Protein AF-A0A7V9JAX5-F1 (afdb_monomer_lite)

Foldseek 3Di:
DEDEAADPDPPDDVLVQLVVLAVVCVVVVHDSLVGWYWYQHVVVRDIGTDNDRDDDVVSVVVVVVVVPPPPPPDPDPPPPDDDD

Structure (mmCIF, N/CA/C/O backbone):
data_AF-A0A7V9JAX5-F1
#
_entry.id   AF-A0A7V9JAX5-F1
#
loop_
_atom_site.group_PDB
_atom_site.id
_atom_site.type_symbol
_atom_site.label_atom_id
_atom_site.label_alt_id
_atom_site.label_comp_id
_atom_site.label_asym_id
_atom_site.label_entity_id
_atom_site.label_seq_id
_atom_site.pdbx_PDB_ins_code
_atom_site.Cartn_x
_atom_site.Cartn_y
_atom_site.Cartn_z
_atom_site.occupancy
_atom_site.B_iso_or_equiv
_atom_site.auth_seq_id
_atom_site.auth_comp_id
_atom_site.auth_asym_id
_atom_site.auth_atom_id
_atom_site.pdbx_PDB_model_num
ATOM 1 N N . VAL A 1 1 ? -4.786 -1.726 -4.378 1.00 95.50 1 VAL A N 1
ATOM 2 C CA . VAL A 1 1 ? -4.736 -2.736 -3.294 1.00 95.50 1 VAL A CA 1
ATOM 3 C C . VAL A 1 1 ? -5.547 -2.231 -2.112 1.00 95.50 1 VAL A C 1
ATOM 5 O O . VAL A 1 1 ? -5.445 -1.055 -1.795 1.00 95.50 1 VAL A O 1
ATOM 8 N N . VAL A 1 2 ? -6.352 -3.082 -1.475 1.00 97.19 2 VAL A N 1
ATOM 9 C CA . VAL A 1 2 ? -7.082 -2.723 -0.248 1.00 97.19 2 VAL A CA 1
ATOM 10 C C . VAL A 1 2 ? -6.730 -3.729 0.837 1.00 97.19 2 VAL A C 1
ATOM 12 O O . VAL A 1 2 ? -6.919 -4.927 0.635 1.00 97.19 2 VAL A O 1
ATOM 15 N N . ASP A 1 3 ? -6.233 -3.245 1.972 1.00 96.06 3 ASP A N 1
ATOM 16 C CA . ASP A 1 3 ? -5.961 -4.061 3.158 1.00 96.06 3 ASP A CA 1
ATOM 17 C C . ASP A 1 3 ? -7.043 -3.816 4.222 1.00 96.06 3 ASP A C 1
ATOM 19 O O . ASP A 1 3 ? -7.319 -2.679 4.614 1.00 96.06 3 ASP A O 1
ATOM 23 N N . TRP A 1 4 ? -7.693 -4.894 4.659 1.00 96.25 4 TRP A N 1
ATOM 24 C CA . TRP A 1 4 ? -8.878 -4.852 5.510 1.00 96.25 4 TRP A CA 1
ATOM 25 C C . TRP A 1 4 ? -8.475 -5.019 6.972 1.00 96.25 4 TRP A C 1
ATOM 27 O O . TRP A 1 4 ? -7.929 -6.044 7.384 1.00 96.25 4 TRP A O 1
ATOM 37 N N . LYS A 1 5 ? -8.784 -4.010 7.784 1.00 94.00 5 LYS A N 1
ATOM 38 C CA . LYS A 1 5 ? -8.423 -3.936 9.195 1.00 94.00 5 LYS A CA 1
ATOM 39 C C . LYS A 1 5 ? -9.649 -4.129 10.081 1.00 94.00 5 LYS A C 1
ATOM 41 O O . LYS A 1 5 ? -10.695 -3.508 9.905 1.00 94.00 5 LYS A O 1
ATOM 46 N N . THR A 1 6 ? -9.503 -5.005 11.072 1.00 92.94 6 THR A N 1
ATOM 47 C CA . THR A 1 6 ? -10.550 -5.332 12.056 1.00 92.94 6 THR A CA 1
ATOM 48 C C . THR A 1 6 ? -10.299 -4.710 13.431 1.00 92.94 6 THR A C 1
ATOM 50 O O . THR A 1 6 ? -11.160 -4.787 14.312 1.00 92.94 6 THR A O 1
ATOM 53 N N . ASN A 1 7 ? -9.131 -4.093 13.636 1.00 84.25 7 ASN A N 1
ATOM 54 C CA . ASN A 1 7 ? -8.818 -3.328 14.838 1.00 84.25 7 ASN A CA 1
ATOM 55 C C . ASN A 1 7 ? -9.561 -1.977 14.838 1.00 84.25 7 ASN A C 1
ATOM 57 O O . ASN A 1 7 ? -9.997 -1.485 13.804 1.00 84.25 7 ASN A O 1
ATOM 61 N N . GLN A 1 8 ? -9.747 -1.392 16.026 1.00 70.88 8 GLN A N 1
ATOM 62 C CA . GLN A 1 8 ? -10.468 -0.117 16.175 1.00 70.88 8 GLN A CA 1
ATOM 63 C C . GLN A 1 8 ? -9.586 1.122 15.985 1.00 70.88 8 GLN A C 1
ATOM 65 O O . GLN A 1 8 ? -10.106 2.183 15.673 1.00 70.88 8 GLN A O 1
ATOM 70 N N . ARG A 1 9 ? -8.272 1.024 16.227 1.00 74.31 9 ARG A N 1
ATOM 71 C CA . ARG A 1 9 ? -7.349 2.156 16.070 1.00 74.31 9 ARG A CA 1
ATOM 72 C C . ARG A 1 9 ? -6.603 2.050 14.747 1.00 74.31 9 ARG A C 1
ATOM 74 O O . ARG A 1 9 ? -6.098 0.977 14.418 1.00 74.31 9 ARG A O 1
ATOM 81 N N . GLN A 1 10 ? -6.467 3.179 14.058 1.00 73.56 10 GLN A N 1
ATOM 82 C CA . GLN A 1 10 ? -5.735 3.310 12.800 1.00 73.56 10 GLN A CA 1
ATOM 83 C C . GLN A 1 10 ? -4.213 3.324 13.029 1.00 73.56 10 GLN A C 1
ATOM 85 O O . GLN A 1 10 ? -3.543 4.333 12.850 1.00 73.56 10 GLN A O 1
ATOM 90 N N . THR A 1 11 ? -3.662 2.205 13.504 1.00 80.31 11 THR A N 1
ATOM 91 C CA . THR A 1 11 ? -2.221 2.045 13.780 1.00 80.31 11 THR A CA 1
ATOM 92 C C . THR A 1 11 ? -1.509 1.214 12.717 1.00 80.31 11 THR A C 1
ATOM 94 O O . THR A 1 11 ? -0.453 0.647 12.993 1.00 80.31 11 THR A O 1
ATOM 97 N N . ALA A 1 12 ? -2.126 1.030 11.549 1.00 85.06 12 ALA A N 1
ATOM 98 C CA . ALA A 1 12 ? -1.502 0.289 10.467 1.00 85.06 12 ALA A CA 1
ATOM 99 C C . ALA A 1 12 ? -0.344 1.108 9.886 1.00 85.06 12 ALA A C 1
ATOM 101 O O . ALA A 1 12 ? -0.469 2.316 9.698 1.00 85.06 12 ALA A O 1
ATOM 102 N N . ASP A 1 13 ? 0.775 0.442 9.627 1.00 89.94 13 ASP A N 1
ATOM 103 C CA . ASP A 1 13 ? 1.968 1.077 9.082 1.00 89.94 13 ASP A CA 1
ATOM 104 C C . ASP A 1 13 ? 1.796 1.282 7.563 1.00 89.94 13 ASP A C 1
ATOM 106 O O . ASP A 1 13 ? 1.647 0.290 6.837 1.00 89.94 13 ASP A O 1
ATOM 110 N N . PRO A 1 14 ? 1.818 2.530 7.051 1.00 92.25 14 PRO A N 1
ATOM 111 C CA . PRO A 1 14 ? 1.706 2.810 5.618 1.00 92.25 14 PRO A CA 1
ATOM 112 C C . PRO A 1 14 ? 2.766 2.102 4.762 1.00 92.25 14 PRO A C 1
ATOM 114 O O . PRO A 1 14 ? 2.514 1.822 3.587 1.00 92.25 14 PRO A O 1
ATOM 117 N N . LEU A 1 15 ? 3.917 1.737 5.342 1.00 92.94 15 LEU A N 1
ATOM 118 C CA . LEU A 1 15 ? 4.959 0.970 4.657 1.00 92.94 15 LEU A CA 1
ATOM 119 C C . LEU A 1 15 ? 4.437 -0.380 4.137 1.00 92.94 15 LEU A C 1
ATOM 121 O O . LEU A 1 15 ? 4.847 -0.839 3.071 1.00 92.94 15 LEU A O 1
ATOM 125 N N . GLN A 1 16 ? 3.476 -0.991 4.841 1.00 93.88 16 GLN A N 1
ATOM 126 C CA . GLN A 1 16 ? 2.824 -2.228 4.399 1.00 93.88 16 GLN A CA 1
ATOM 127 C C . GLN A 1 16 ? 2.096 -2.034 3.064 1.00 93.88 16 GLN A C 1
ATOM 129 O O . GLN A 1 16 ? 2.228 -2.861 2.162 1.00 93.88 16 GLN A O 1
ATOM 134 N N . LEU A 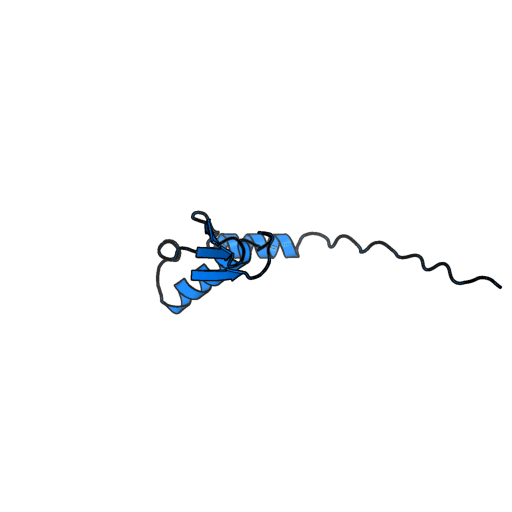1 17 ? 1.361 -0.926 2.910 1.00 96.31 17 LEU A N 1
ATOM 135 C CA . LEU A 1 17 ? 0.656 -0.625 1.664 1.00 96.31 17 LEU A CA 1
ATOM 136 C C . LEU A 1 17 ? 1.625 -0.348 0.525 1.00 96.31 17 LEU A C 1
ATOM 138 O O . LEU A 1 17 ? 1.390 -0.829 -0.579 1.00 96.31 17 LEU A O 1
ATOM 142 N N . ALA A 1 18 ? 2.713 0.379 0.781 1.00 96.62 18 ALA A N 1
ATOM 143 C CA . ALA A 1 18 ? 3.729 0.642 -0.232 1.00 96.62 18 ALA A CA 1
ATOM 144 C C . ALA A 1 18 ? 4.355 -0.661 -0.766 1.00 96.62 18 ALA A C 1
ATOM 146 O O . ALA A 1 18 ? 4.468 -0.839 -1.980 1.00 96.62 18 ALA A O 1
ATOM 147 N N . LEU A 1 19 ? 4.660 -1.614 0.123 1.00 96.38 19 LEU A N 1
ATOM 148 C CA . LEU A 1 19 ? 5.163 -2.939 -0.253 1.00 96.38 19 LEU A CA 1
ATOM 149 C C . LEU A 1 19 ? 4.143 -3.741 -1.068 1.00 96.38 19 LEU A C 1
ATOM 151 O O . LEU A 1 19 ? 4.488 -4.295 -2.110 1.00 96.38 19 LEU A O 1
ATOM 155 N N . TYR A 1 20 ? 2.883 -3.795 -0.629 1.00 97.06 20 TYR A N 1
ATOM 156 C CA . TYR A 1 20 ? 1.844 -4.525 -1.362 1.00 97.06 20 TYR A CA 1
ATOM 157 C C . TYR A 1 20 ? 1.528 -3.887 -2.715 1.00 97.06 20 TYR A C 1
ATOM 159 O O . TYR A 1 20 ? 1.313 -4.601 -3.694 1.00 97.06 20 TYR A O 1
ATOM 167 N N . ARG A 1 21 ? 1.532 -2.552 -2.783 1.00 97.44 21 ARG A N 1
ATOM 168 C CA . ARG A 1 21 ? 1.373 -1.790 -4.024 1.00 97.44 21 ARG A CA 1
ATOM 169 C C . ARG A 1 21 ? 2.475 -2.143 -5.018 1.00 97.44 21 ARG A C 1
ATOM 171 O O . ARG A 1 21 ? 2.161 -2.472 -6.158 1.00 97.44 21 ARG A O 1
ATOM 178 N N . LEU A 1 22 ? 3.735 -2.113 -4.578 1.00 97.44 22 LEU A N 1
ATOM 179 C CA . LEU A 1 22 ? 4.886 -2.445 -5.417 1.00 97.44 22 LEU A CA 1
ATOM 180 C C . LEU A 1 22 ? 4.833 -3.898 -5.900 1.00 97.44 22 LEU A C 1
ATOM 182 O O . LEU A 1 22 ? 4.953 -4.144 -7.095 1.00 97.44 22 LEU A O 1
ATOM 186 N N . ALA A 1 23 ? 4.584 -4.849 -4.996 1.00 97.44 23 ALA A N 1
ATOM 187 C CA . ALA A 1 23 ? 4.508 -6.265 -5.347 1.00 97.44 23 ALA A CA 1
ATOM 188 C C . ALA A 1 23 ? 3.404 -6.549 -6.378 1.00 97.44 23 ALA A C 1
ATOM 190 O O . ALA A 1 23 ? 3.608 -7.330 -7.304 1.00 97.44 23 ALA A O 1
ATOM 191 N N . TRP A 1 24 ? 2.243 -5.901 -6.244 1.00 97.94 24 TRP A N 1
ATOM 192 C CA . TRP A 1 24 ? 1.152 -6.025 -7.209 1.00 97.94 24 TRP A CA 1
ATOM 193 C C . TRP A 1 24 ? 1.517 -5.444 -8.578 1.00 97.94 24 TRP A C 1
ATOM 195 O O . TRP A 1 24 ? 1.254 -6.072 -9.601 1.00 97.94 24 TRP A O 1
ATOM 205 N N . ALA A 1 25 ? 2.130 -4.258 -8.593 1.00 97.88 25 ALA A N 1
ATOM 206 C CA . ALA A 1 25 ? 2.563 -3.600 -9.819 1.00 97.88 25 ALA A CA 1
ATOM 207 C C . ALA A 1 25 ? 3.597 -4.447 -10.581 1.00 97.88 25 ALA A C 1
ATOM 209 O O . ALA A 1 25 ? 3.428 -4.685 -11.774 1.00 97.88 25 ALA A O 1
ATOM 210 N N . GLU A 1 26 ? 4.601 -4.982 -9.876 1.00 97.38 26 GLU A N 1
ATOM 211 C CA . GLU A 1 26 ? 5.623 -5.873 -10.442 1.00 97.38 26 GLU A CA 1
ATOM 212 C C . GLU A 1 26 ? 5.018 -7.187 -10.957 1.00 97.38 26 GLU A C 1
ATOM 214 O O . GLU A 1 26 ? 5.329 -7.612 -12.066 1.00 97.38 26 GLU A O 1
ATOM 219 N N . LEU A 1 27 ? 4.109 -7.807 -10.195 1.00 98.12 27 LEU A N 1
ATOM 220 C CA . LEU A 1 27 ? 3.442 -9.053 -10.590 1.00 98.12 27 LEU A CA 1
ATOM 221 C C . LEU A 1 27 ? 2.601 -8.902 -11.866 1.00 98.12 27 LEU A C 1
ATOM 223 O O . LEU A 1 27 ? 2.322 -9.892 -12.539 1.00 98.12 27 LEU A O 1
ATOM 227 N N . HIS A 1 28 ? 2.112 -7.698 -12.154 1.00 98.00 28 HIS A N 1
ATOM 228 C CA . HIS A 1 28 ? 1.228 -7.422 -13.291 1.00 98.00 28 HIS A CA 1
ATOM 229 C C . HIS A 1 28 ? 1.889 -6.581 -14.381 1.00 98.00 28 HIS A C 1
ATOM 231 O O . HIS A 1 28 ? 1.213 -6.209 -15.337 1.00 98.00 28 HIS A O 1
ATOM 237 N N . GLU A 1 29 ? 3.188 -6.304 -14.249 1.00 97.50 29 GLU A N 1
ATOM 238 C CA . GLU A 1 29 ? 3.976 -5.528 -15.210 1.00 97.50 29 GLU A CA 1
ATOM 239 C C . GLU A 1 29 ? 3.349 -4.153 -15.526 1.00 97.50 29 GLU A C 1
ATOM 241 O O . GLU A 1 29 ? 3.333 -3.694 -16.669 1.00 97.50 29 GLU A O 1
ATOM 246 N N . ILE A 1 30 ? 2.817 -3.480 -14.500 1.00 97.38 30 ILE A N 1
ATOM 247 C CA . ILE A 1 30 ? 2.247 -2.130 -14.604 1.00 97.38 30 ILE A CA 1
ATOM 248 C C . ILE A 1 30 ? 3.061 -1.119 -13.796 1.00 97.38 30 ILE A C 1
ATOM 250 O O . ILE A 1 30 ? 3.716 -1.460 -12.816 1.00 97.38 30 ILE A O 1
ATOM 254 N N . GLU A 1 31 ? 2.988 0.151 -14.196 1.00 96.06 31 GLU A N 1
ATOM 255 C CA . GLU A 1 31 ? 3.559 1.268 -13.435 1.00 96.06 31 GLU A CA 1
ATOM 256 C C . GLU A 1 31 ? 2.934 1.340 -12.034 1.00 96.06 31 GLU A C 1
ATOM 258 O O . GLU A 1 31 ? 1.712 1.234 -11.879 1.00 96.06 31 GLU A O 1
ATOM 263 N N . VAL A 1 32 ? 3.767 1.533 -11.009 1.00 95.50 32 VAL A N 1
ATOM 264 C CA . VAL A 1 32 ? 3.327 1.519 -9.606 1.00 95.50 32 VAL A CA 1
ATOM 265 C C . VAL A 1 32 ? 2.374 2.678 -9.293 1.00 95.50 32 VAL A C 1
ATOM 267 O O . VAL A 1 32 ? 1.462 2.531 -8.481 1.00 95.50 32 VAL A O 1
ATOM 270 N N . GLU A 1 33 ? 2.508 3.791 -10.013 1.00 93.94 33 GLU A N 1
ATOM 271 C 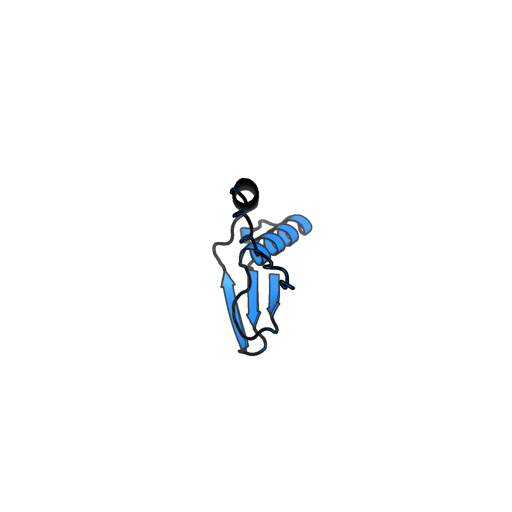CA . GLU A 1 33 ? 1.659 4.984 -9.949 1.00 93.94 33 GLU A CA 1
ATOM 272 C C . GLU A 1 33 ? 0.220 4.704 -10.411 1.00 93.94 33 GLU A C 1
ATOM 274 O O . GLU A 1 33 ? -0.702 5.439 -10.063 1.00 93.94 33 GLU A O 1
ATOM 279 N N . ARG A 1 34 ? -0.007 3.617 -11.162 1.00 95.56 34 ARG A N 1
ATOM 280 C CA . ARG A 1 34 ? -1.354 3.185 -11.578 1.00 95.56 34 ARG A CA 1
ATOM 281 C C . ARG A 1 34 ? -2.083 2.389 -10.500 1.00 95.56 34 ARG A C 1
ATOM 283 O O . ARG A 1 34 ? -3.242 2.021 -10.693 1.00 95.56 34 ARG A O 1
ATOM 290 N N . VAL A 1 35 ? -1.425 2.088 -9.383 1.00 96.25 35 VAL A N 1
ATOM 291 C CA . VAL A 1 35 ? -1.978 1.266 -8.309 1.00 96.25 35 VAL A CA 1
ATOM 292 C C . VAL A 1 35 ? -2.193 2.129 -7.071 1.00 96.25 35 VAL A C 1
ATOM 294 O O . VAL A 1 35 ? -1.258 2.448 -6.350 1.00 96.25 35 VAL A O 1
ATOM 297 N N . GLN A 1 36 ? -3.443 2.459 -6.757 1.00 96.50 36 GLN A N 1
ATOM 298 C CA . GLN A 1 36 ? -3.770 3.085 -5.471 1.00 96.50 36 GLN A CA 1
ATOM 299 C C . GLN A 1 36 ? -3.754 2.053 -4.339 1.00 96.50 36 GLN A C 1
ATOM 301 O O . GLN A 1 36 ? -4.033 0.865 -4.561 1.00 96.50 36 GLN A O 1
ATOM 306 N N . ALA A 1 37 ? -3.450 2.491 -3.118 1.00 97.38 37 ALA A N 1
ATOM 307 C CA . ALA A 1 37 ? -3.462 1.627 -1.947 1.00 97.38 37 ALA A CA 1
ATOM 308 C C . ALA A 1 37 ? -4.140 2.295 -0.745 1.00 97.38 37 ALA A C 1
ATOM 310 O O . ALA A 1 37 ? -3.876 3.457 -0.427 1.00 97.38 37 ALA A O 1
ATOM 311 N N . SER A 1 38 ? -5.004 1.528 -0.077 1.00 97.31 38 SER A N 1
ATOM 312 C CA . SER A 1 38 ? -5.835 2.022 1.021 1.00 97.31 38 SER A CA 1
ATOM 313 C C . SER A 1 38 ? -6.000 0.980 2.125 1.00 97.31 38 SER A C 1
ATOM 315 O O . SER A 1 38 ? -6.026 -0.228 1.865 1.00 97.31 38 SER A O 1
ATOM 317 N N . PHE A 1 39 ? -6.188 1.460 3.352 1.00 96.75 39 PHE A N 1
ATOM 318 C CA . PHE A 1 39 ? -6.736 0.675 4.451 1.00 96.75 39 PHE A CA 1
ATOM 319 C C . PHE A 1 39 ? -8.248 0.864 4.525 1.00 96.75 39 PHE A C 1
ATOM 321 O O . PHE A 1 39 ? -8.740 1.984 4.393 1.00 96.75 39 PHE A O 1
ATOM 328 N N . TYR A 1 40 ? -8.973 -0.217 4.798 1.00 95.88 40 TYR A N 1
ATOM 329 C CA . TYR A 1 40 ? -10.386 -0.160 5.163 1.00 95.88 40 TYR A CA 1
ATOM 330 C C . TYR A 1 40 ? -10.583 -0.668 6.593 1.00 95.88 40 TYR A C 1
ATOM 332 O O . TYR A 1 40 ? -10.225 -1.806 6.899 1.00 95.88 40 TYR A O 1
ATOM 340 N N . TYR A 1 41 ? -11.144 0.163 7.470 1.00 95.12 41 TYR A N 1
ATOM 341 C CA . TYR A 1 41 ? -11.377 -0.143 8.881 1.00 95.12 41 TYR A CA 1
ATOM 342 C C . TYR A 1 41 ? -12.835 -0.538 9.108 1.00 95.12 41 TYR A C 1
ATOM 344 O O . TYR A 1 41 ? -13.711 0.303 9.289 1.00 95.12 41 TYR A O 1
ATOM 352 N N . VAL A 1 42 ? -13.095 -1.846 9.166 1.00 94.31 42 VAL A N 1
ATOM 353 C CA . VAL A 1 42 ? -14.457 -2.418 9.169 1.00 94.31 42 VAL A CA 1
ATOM 354 C C . VAL A 1 42 ? -15.312 -1.924 10.340 1.00 94.31 42 VAL A C 1
ATOM 356 O O . VAL A 1 42 ? -16.521 -1.775 10.217 1.00 94.31 42 VAL A O 1
ATOM 359 N N . ARG A 1 43 ? -14.702 -1.694 11.509 1.00 92.12 43 ARG A N 1
ATOM 360 C CA . ARG A 1 43 ? -15.444 -1.300 12.718 1.00 92.12 43 ARG A CA 1
ATOM 361 C C . ARG A 1 43 ? -15.899 0.158 12.710 1.00 92.12 43 ARG A C 1
ATOM 363 O O . ARG A 1 43 ? -16.878 0.453 13.388 1.00 92.12 43 ARG A O 1
ATOM 370 N N . SER A 1 44 ? -15.175 1.040 12.022 1.00 92.06 44 SER A N 1
ATOM 371 C CA . SER A 1 44 ? -15.531 2.458 11.883 1.00 92.06 44 SER A CA 1
ATOM 372 C C . SER A 1 44 ? -16.139 2.792 10.521 1.00 92.06 44 SER A C 1
ATOM 374 O O . SER A 1 44 ? -16.638 3.897 10.361 1.00 92.06 44 SER A O 1
ATOM 376 N N . ASP A 1 45 ? -16.138 1.842 9.580 1.00 94.19 45 ASP A N 1
ATOM 377 C CA . ASP A 1 45 ? -16.537 2.042 8.182 1.00 94.19 45 ASP A CA 1
ATOM 378 C C . ASP A 1 45 ? -15.758 3.179 7.497 1.00 94.19 45 ASP A C 1
ATOM 380 O O . ASP A 1 45 ? -16.293 3.992 6.748 1.00 94.19 45 ASP A O 1
ATOM 384 N N . GLU A 1 46 ? -14.455 3.251 7.774 1.00 94.12 46 GLU A N 1
ATOM 385 C CA . GLU A 1 46 ? -13.575 4.298 7.253 1.00 94.12 46 GLU A CA 1
ATOM 386 C C . GLU A 1 46 ? -12.567 3.745 6.247 1.00 94.12 46 GLU A C 1
ATOM 388 O O . GLU A 1 46 ? -11.977 2.678 6.444 1.00 94.12 46 GLU A O 1
ATOM 393 N N . VAL A 1 47 ? -12.313 4.522 5.192 1.00 95.56 47 VAL A N 1
ATOM 394 C CA . VAL A 1 47 ? -11.254 4.269 4.210 1.00 95.56 47 VAL A CA 1
ATOM 395 C C . VAL A 1 47 ? -10.162 5.317 4.383 1.00 95.56 47 VAL A C 1
ATOM 397 O O . VAL A 1 47 ? -10.433 6.515 4.342 1.00 95.56 47 VAL A O 1
ATOM 400 N N . VAL A 1 48 ? -8.918 4.863 4.520 1.00 94.81 48 VAL A N 1
ATOM 401 C CA . VAL A 1 48 ? -7.732 5.725 4.529 1.00 94.81 48 VAL A CA 1
ATOM 402 C C . VAL A 1 48 ? -6.891 5.386 3.309 1.00 94.81 48 VAL A C 1
ATOM 404 O O . VAL A 1 48 ? -6.350 4.285 3.214 1.00 94.81 48 VAL A O 1
ATOM 407 N N . SER A 1 49 ? -6.802 6.326 2.373 1.00 94.75 49 SER A N 1
ATOM 408 C CA . SER A 1 49 ? -6.055 6.179 1.121 1.00 94.75 49 SER A CA 1
ATOM 409 C C . SER A 1 49 ? -4.785 7.015 1.159 1.00 94.75 49 SER A C 1
ATOM 411 O O . SER A 1 49 ? -4.774 8.094 1.748 1.00 94.75 49 SER A O 1
ATOM 413 N N . TYR A 1 50 ? -3.731 6.513 0.521 1.00 93.81 50 TYR A N 1
ATOM 414 C CA . TYR A 1 50 ? -2.446 7.198 0.429 1.00 93.81 50 TYR A CA 1
ATOM 415 C C . TYR A 1 50 ? -2.069 7.383 -1.037 1.00 93.81 50 TYR A C 1
ATOM 417 O O . TYR A 1 50 ? -1.932 6.404 -1.773 1.00 93.81 50 TYR A O 1
ATOM 425 N N . ASP A 1 51 ? -1.882 8.639 -1.436 1.00 88.56 51 ASP A N 1
ATOM 426 C CA . ASP A 1 51 ? -1.514 8.995 -2.809 1.00 88.56 51 ASP A CA 1
ATOM 427 C C . ASP A 1 51 ? 0.010 9.063 -3.003 1.00 88.56 51 ASP A C 1
ATOM 429 O O . ASP A 1 51 ? 0.507 8.757 -4.083 1.00 88.56 51 ASP A O 1
ATOM 433 N N . ASP A 1 52 ? 0.757 9.383 -1.942 1.00 90.44 52 ASP A N 1
ATOM 434 C CA . ASP A 1 52 ? 2.213 9.594 -1.965 1.00 90.44 52 ASP A CA 1
ATOM 435 C C . ASP A 1 52 ? 2.960 8.482 -1.207 1.00 90.44 52 ASP A C 1
ATOM 437 O O . ASP A 1 52 ? 3.669 8.704 -0.226 1.00 90.44 52 ASP A O 1
ATOM 441 N N . LEU A 1 53 ? 2.699 7.228 -1.591 1.00 95.00 53 LEU A N 1
ATOM 442 C CA . LEU A 1 53 ? 3.447 6.086 -1.056 1.00 95.00 53 LEU A CA 1
ATOM 443 C C . LEU A 1 53 ? 4.793 5.945 -1.782 1.00 95.00 53 LEU A C 1
ATOM 445 O O . LEU A 1 53 ? 4.838 6.153 -3.000 1.00 95.00 53 LEU A O 1
ATOM 449 N N . PRO A 1 54 ? 5.852 5.489 -1.089 1.00 95.50 54 PRO A N 1
ATOM 450 C CA . PRO A 1 54 ? 7.177 5.361 -1.679 1.00 95.50 54 PRO A CA 1
ATOM 451 C C . PRO A 1 54 ? 7.238 4.311 -2.797 1.00 95.50 54 PRO A C 1
ATOM 453 O O . PRO A 1 54 ? 6.563 3.270 -2.762 1.00 95.50 54 PRO A O 1
ATOM 456 N N . GLY A 1 55 ? 8.054 4.595 -3.808 1.00 93.62 55 GLY A N 1
ATOM 457 C CA . GLY A 1 55 ? 8.433 3.663 -4.869 1.00 93.62 55 GLY A CA 1
ATOM 458 C C . GLY A 1 55 ? 9.533 2.690 -4.428 1.00 93.62 55 GLY A C 1
ATOM 459 O O . GLY A 1 55 ? 9.970 2.689 -3.278 1.00 93.62 55 GLY A O 1
ATOM 460 N N . ARG A 1 56 ? 10.026 1.851 -5.351 1.00 94.75 56 ARG A N 1
ATOM 461 C CA . ARG A 1 56 ? 11.044 0.827 -5.036 1.00 94.75 56 ARG A CA 1
ATOM 462 C C . ARG A 1 56 ? 12.310 1.403 -4.398 1.00 94.75 56 ARG A C 1
ATOM 464 O O . ARG A 1 56 ? 12.735 0.919 -3.355 1.00 94.75 56 ARG A O 1
ATOM 471 N N . VAL A 1 57 ? 12.901 2.423 -5.016 1.00 95.75 57 VAL A N 1
ATOM 472 C CA . VAL A 1 57 ? 14.176 2.996 -4.552 1.00 95.75 57 VAL A CA 1
ATOM 473 C C . VAL A 1 57 ? 14.033 3.5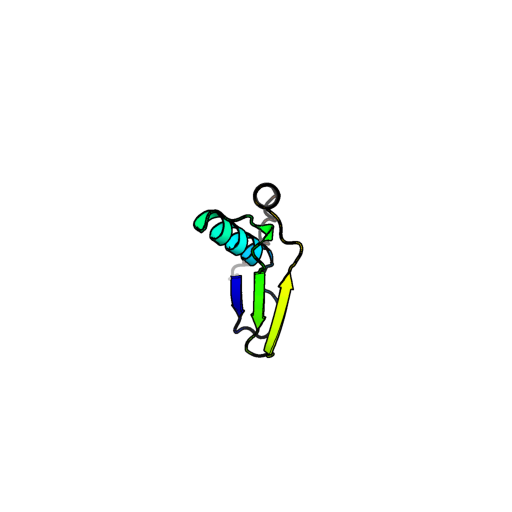88 -3.149 1.00 95.75 57 VAL A C 1
ATOM 475 O O . VAL A 1 57 ? 14.873 3.352 -2.287 1.00 95.75 57 VAL A O 1
ATOM 478 N N . GLU A 1 58 ? 12.949 4.319 -2.903 1.00 94.81 58 GLU A N 1
ATOM 479 C CA . GLU A 1 58 ? 12.669 4.945 -1.607 1.00 94.81 58 GLU A CA 1
ATOM 480 C C . GLU A 1 58 ? 12.413 3.892 -0.524 1.00 94.81 58 GLU A C 1
ATOM 482 O O . GLU A 1 58 ? 12.955 3.993 0.576 1.00 94.81 58 GLU A O 1
ATOM 487 N N . LEU A 1 59 ? 11.665 2.832 -0.857 1.00 94.69 59 LEU A N 1
ATOM 488 C CA . LEU A 1 59 ? 11.440 1.692 0.032 1.00 94.69 59 LEU A CA 1
ATOM 489 C C . LEU A 1 59 ? 12.751 1.012 0.432 1.00 94.69 59 LEU A C 1
ATOM 491 O O . LEU A 1 59 ? 12.977 0.742 1.611 1.00 94.69 59 LEU A O 1
ATOM 495 N N . GLU A 1 60 ? 13.629 0.746 -0.533 1.00 94.81 60 GLU A N 1
ATOM 496 C CA . GLU A 1 60 ? 14.937 0.143 -0.276 1.00 94.81 60 GLU A CA 1
ATOM 497 C C . GLU A 1 60 ? 15.793 1.038 0.627 1.00 94.81 60 GLU A C 1
ATOM 499 O O . GLU A 1 60 ? 16.353 0.557 1.614 1.00 94.81 60 GLU A O 1
ATOM 504 N N . GLN A 1 61 ? 15.851 2.342 0.348 1.00 94.69 61 GLN A N 1
ATOM 505 C CA . GLN A 1 61 ? 16.591 3.303 1.170 1.00 94.69 61 GLN A CA 1
ATOM 506 C C . GLN A 1 61 ? 16.068 3.352 2.608 1.00 94.69 61 GLN A C 1
ATOM 508 O O . GLN A 1 61 ? 16.859 3.280 3.550 1.00 94.69 61 GLN A O 1
ATOM 513 N N . GLN A 1 62 ? 14.750 3.425 2.788 1.00 91.88 62 GLN A N 1
ATOM 514 C CA . GLN A 1 62 ? 14.125 3.503 4.105 1.00 91.88 62 GLN A CA 1
ATOM 515 C C . GLN A 1 62 ? 14.344 2.219 4.919 1.00 91.88 62 GLN A C 1
ATOM 517 O O . GLN A 1 62 ? 14.708 2.287 6.092 1.00 91.88 62 GLN A O 1
ATOM 522 N N . LEU A 1 63 ? 14.201 1.0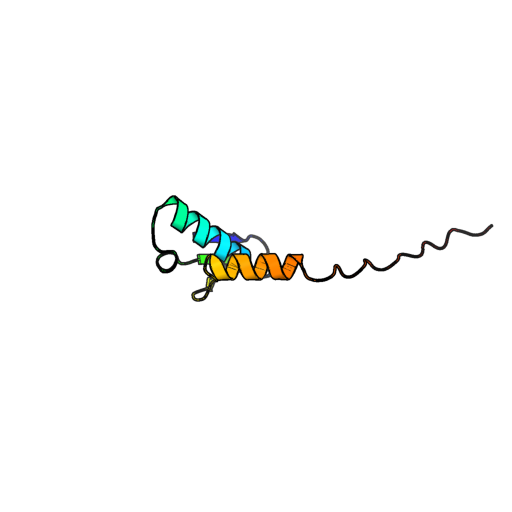44 4.296 1.00 90.50 63 LEU A N 1
ATOM 523 C CA . LEU A 1 63 ? 14.437 -0.245 4.956 1.00 90.50 63 LEU A CA 1
ATOM 524 C C . LEU A 1 63 ? 15.908 -0.443 5.351 1.00 90.50 63 LEU A C 1
ATOM 526 O O . LEU A 1 63 ? 16.197 -1.013 6.406 1.00 90.50 63 LEU A O 1
ATOM 530 N N . MET A 1 64 ? 16.844 0.030 4.526 1.00 92.38 64 MET A N 1
ATOM 531 C CA . MET A 1 64 ? 18.272 -0.009 4.852 1.00 92.38 64 MET A CA 1
ATOM 532 C C . MET A 1 64 ? 18.624 0.972 5.974 1.00 92.38 64 MET A C 1
ATOM 534 O O . MET A 1 64 ? 19.397 0.620 6.865 1.00 92.38 64 MET A O 1
ATOM 538 N N . ALA A 1 65 ? 18.032 2.170 5.972 1.00 89.88 65 ALA A N 1
ATOM 539 C CA . ALA A 1 65 ? 18.215 3.155 7.034 1.00 89.88 65 ALA A CA 1
ATOM 540 C C . ALA A 1 65 ? 17.714 2.631 8.391 1.00 89.88 65 ALA A C 1
ATOM 542 O O . ALA A 1 65 ? 18.441 2.714 9.379 1.00 89.88 65 ALA A O 1
ATOM 543 N N . GLU A 1 66 ? 16.530 2.013 8.426 1.00 87.25 66 GLU A N 1
ATOM 544 C CA . GLU A 1 66 ? 15.974 1.387 9.634 1.00 87.25 66 GLU A CA 1
ATOM 545 C C . GLU A 1 66 ? 16.885 0.271 10.166 1.00 87.25 66 GLU A C 1
ATOM 547 O O . GLU A 1 66 ? 17.111 0.148 11.367 1.00 87.25 66 GLU A O 1
ATOM 552 N N . ARG A 1 67 ? 17.474 -0.534 9.271 1.00 84.81 67 ARG A N 1
ATOM 553 C CA . ARG A 1 67 ? 18.420 -1.590 9.659 1.00 84.81 67 ARG A CA 1
ATOM 554 C C . ARG A 1 67 ? 19.723 -1.033 10.241 1.00 84.81 67 ARG A C 1
ATOM 556 O O . ARG A 1 67 ? 20.312 -1.680 11.104 1.00 84.81 67 ARG A O 1
ATOM 563 N N . ALA A 1 68 ? 20.194 0.103 9.732 1.00 82.12 68 ALA A N 1
ATOM 564 C CA . ALA A 1 68 ? 21.442 0.735 10.151 1.00 82.12 68 ALA A CA 1
ATOM 565 C C . ALA A 1 68 ? 21.310 1.537 11.458 1.00 82.12 68 ALA A C 1
ATOM 567 O O . ALA A 1 68 ? 22.326 1.850 12.084 1.00 82.12 68 ALA A O 1
ATOM 568 N N . ALA A 1 69 ? 20.086 1.871 11.878 1.00 73.88 69 ALA A N 1
ATOM 569 C CA . ALA A 1 69 ? 19.847 2.550 13.141 1.00 73.88 69 ALA A CA 1
ATOM 570 C C . ALA A 1 69 ? 20.333 1.677 14.319 1.00 73.88 69 ALA A C 1
ATOM 572 O O . ALA A 1 69 ? 20.047 0.476 14.362 1.00 73.88 69 ALA A O 1
ATOM 573 N N . PRO A 1 70 ? 21.084 2.239 15.287 1.00 71.62 70 PRO A N 1
ATOM 574 C CA . PRO A 1 70 ? 21.543 1.471 16.435 1.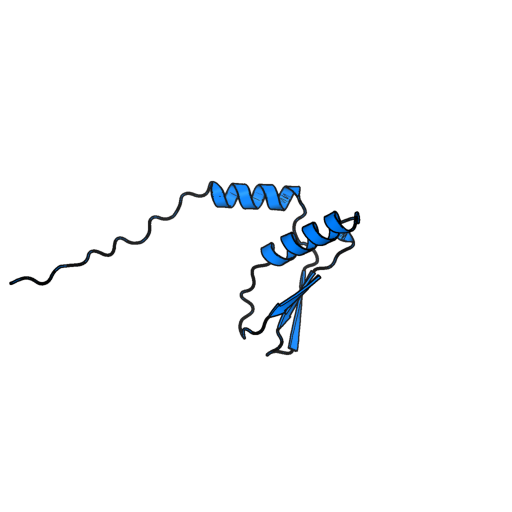00 71.62 70 PRO A CA 1
ATOM 575 C C . PRO A 1 70 ? 20.333 0.952 17.215 1.00 71.62 70 PRO A C 1
ATOM 577 O O . PRO A 1 70 ? 19.460 1.728 17.604 1.00 71.62 70 PRO A O 1
ATOM 580 N N . SER A 1 71 ? 20.284 -0.359 17.469 1.00 67.50 71 SER A N 1
ATOM 581 C CA . SER A 1 71 ? 19.253 -0.944 18.325 1.00 67.50 71 SER A CA 1
ATOM 582 C C . SER A 1 71 ? 19.324 -0.277 19.697 1.00 67.50 71 SER A C 1
ATOM 584 O O . SER A 1 71 ? 20.345 -0.403 20.380 1.00 67.50 71 SER A O 1
ATOM 586 N N . VAL A 1 72 ? 18.264 0.421 20.112 1.00 70.44 72 VAL A N 1
ATOM 587 C CA . VAL A 1 72 ? 18.146 0.899 21.494 1.00 70.44 72 VAL A CA 1
ATOM 588 C C . VAL A 1 72 ? 18.272 -0.333 22.395 1.00 70.44 72 VAL A C 1
ATOM 590 O O . VAL A 1 72 ? 17.465 -1.256 22.250 1.00 70.44 72 VAL A O 1
ATOM 593 N N . PRO A 1 73 ? 19.287 -0.417 23.277 1.00 66.69 73 PRO A N 1
ATOM 594 C CA . PRO A 1 73 ? 19.413 -1.567 24.155 1.00 66.69 73 PRO A CA 1
ATOM 595 C C . PRO A 1 73 ? 18.159 -1.650 25.027 1.00 66.69 73 PRO A C 1
ATOM 597 O O . PRO A 1 73 ? 17.729 -0.651 25.608 1.00 66.69 73 PRO A O 1
ATOM 600 N N . ALA A 1 74 ? 17.553 -2.838 25.082 1.00 61.19 74 ALA A N 1
ATOM 601 C CA . ALA A 1 74 ? 16.402 -3.098 25.937 1.00 61.19 74 ALA A CA 1
ATOM 602 C C . ALA A 1 74 ? 16.730 -2.687 27.387 1.00 61.19 74 ALA A C 1
ATOM 604 O O . ALA A 1 74 ? 17.864 -2.901 27.830 1.00 61.19 74 ALA A O 1
ATOM 605 N N . PRO A 1 75 ? 15.780 -2.098 28.137 1.00 66.31 75 PRO A N 1
ATOM 606 C CA . PRO A 1 75 ? 16.038 -1.689 29.509 1.00 66.31 75 PRO A CA 1
ATOM 607 C C . PRO A 1 75 ? 16.470 -2.903 30.337 1.00 66.31 75 PRO A C 1
ATOM 609 O O . PRO A 1 75 ? 15.773 -3.918 30.378 1.00 66.31 75 PRO A O 1
ATOM 612 N N . SER A 1 76 ? 17.627 -2.796 30.994 1.00 69.06 76 SER A N 1
ATOM 613 C CA . SER A 1 76 ? 18.133 -3.814 31.911 1.00 69.06 76 SER A CA 1
ATOM 614 C C . SER A 1 76 ? 17.141 -4.003 33.058 1.00 69.06 76 SER A C 1
ATOM 616 O O . SER A 1 76 ? 17.103 -3.203 33.991 1.00 69.06 76 SER A O 1
ATOM 618 N N . VAL A 1 77 ? 16.335 -5.064 33.006 1.00 68.69 77 VAL A N 1
ATOM 619 C CA . VAL A 1 77 ? 15.567 -5.523 34.167 1.00 68.69 77 VAL A CA 1
ATOM 620 C C . VAL A 1 77 ? 16.568 -6.103 35.161 1.00 68.69 77 VAL A C 1
ATOM 622 O O . VAL A 1 77 ? 17.029 -7.235 35.024 1.00 68.69 77 VAL A O 1
ATOM 625 N N . THR A 1 78 ? 16.940 -5.314 36.164 1.00 62.81 78 THR A N 1
ATOM 626 C CA . THR A 1 78 ? 17.649 -5.808 37.343 1.00 62.81 78 THR A CA 1
ATOM 627 C C . THR A 1 78 ? 16.660 -6.589 38.203 1.00 62.81 78 THR A C 1
ATOM 629 O O . THR A 1 78 ? 15.936 -6.035 39.027 1.00 62.81 78 THR A O 1
ATOM 632 N N . ALA A 1 79 ? 16.608 -7.907 38.009 1.00 56.22 79 ALA A N 1
ATOM 633 C CA . ALA A 1 79 ? 15.958 -8.795 38.963 1.00 56.22 79 ALA A CA 1
ATOM 6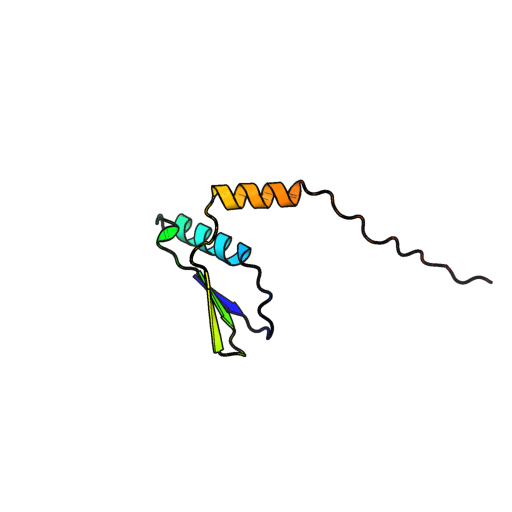34 C C . ALA A 1 79 ? 16.762 -8.769 40.275 1.00 56.22 79 ALA A C 1
ATOM 636 O O . ALA A 1 79 ? 17.793 -9.428 40.398 1.00 56.22 79 ALA A O 1
ATOM 637 N N . SER A 1 80 ? 16.310 -7.979 41.254 1.00 62.03 80 SER A N 1
ATOM 638 C CA . SER A 1 80 ? 16.723 -8.170 42.646 1.00 62.03 80 SER A CA 1
ATOM 639 C C . SER A 1 80 ? 16.170 -9.515 43.109 1.00 62.03 80 SER A C 1
ATOM 641 O O . SER A 1 80 ? 14.958 -9.680 43.236 1.00 62.03 80 SER A O 1
ATOM 643 N N . GLY A 1 81 ? 17.057 -10.495 43.290 1.00 56.78 81 GLY A N 1
ATOM 644 C CA . GLY A 1 81 ? 16.714 -11.786 43.881 1.00 56.78 81 GLY A CA 1
ATOM 645 C C . GLY A 1 81 ? 16.257 -11.632 45.340 1.00 56.78 81 GLY A C 1
ATOM 646 O O . GLY A 1 81 ? 16.652 -10.667 46.001 1.00 56.78 81 GLY A O 1
ATOM 647 N N . PRO A 1 82 ? 15.431 -12.555 45.860 1.00 67.00 82 PRO A N 1
ATOM 648 C CA . PRO A 1 82 ? 14.979 -12.490 47.241 1.00 67.00 82 PRO A CA 1
ATOM 649 C C . PRO A 1 82 ? 16.147 -12.834 48.174 1.00 67.00 82 PRO A C 1
ATOM 651 O O . PRO A 1 82 ? 16.773 -13.887 48.047 1.00 67.00 82 PRO A O 1
ATOM 654 N N . GLY A 1 83 ? 16.457 -11.915 49.087 1.00 64.44 83 GLY A N 1
ATOM 655 C CA . GLY A 1 83 ? 17.368 -12.157 50.199 1.00 64.44 83 GLY A CA 1
ATOM 656 C C . GLY A 1 83 ? 16.692 -12.982 51.297 1.00 64.44 83 GLY A C 1
ATOM 657 O O . GLY A 1 83 ? 15.536 -12.718 51.610 1.00 64.44 83 GLY A O 1
ATOM 658 N N . ALA A 1 84 ? 17.462 -13.959 51.793 1.00 49.12 84 ALA A N 1
ATOM 659 C CA . ALA A 1 84 ? 17.471 -14.622 53.107 1.00 49.12 84 ALA A CA 1
ATOM 660 C C . ALA A 1 84 ? 16.173 -14.698 53.931 1.00 49.12 84 ALA A C 1
ATOM 662 O O . ALA A 1 84 ? 15.695 -13.648 54.413 1.00 49.12 84 ALA A O 1
#

pLDDT: mean 87.61, std 12.6, range [49.12, 98.12]

Sequence (84 aa):
VVDWKTNQRQTADPLQLALYRLAWAELHEIEVERVQASFYYVRSDEVVSYDDLPGRVELEQQLMAERAAPSVPAPSVTASGPGA

Radius of gyration: 19.31 Å; chains: 1; bounding box: 38×24×68 Å

Secondary structure (DSSP, 8-state):
-EEEE-SSS----HHHHHHHHHHHHHHTT--GGG--EEEEETTTTEEEEESS---HHHHHHHHHHHHHSPPPPPP-----PPP-